Protein AF-A0A3A8IL33-F1 (afdb_monomer)

Mean predicted aligned error: 6.29 Å

Radius of gyration: 15.64 Å; Cα contacts (8 Å, |Δi|>4): 327; chains: 1; bounding box: 36×40×43 Å

Foldseek 3Di:
DCAAPQLQDFQAAKWAWPVDRQWIWGWGDPSFKIKTFIWGQDPVRDTDDGDPQTWMDIFTQDPNHTKDWIWHWDAEPVRHTAIDIWIKTFPHHDPFFTKMWTFPDFHAHPVSHGDPDDDDGDIDIITITGDHPPPPD

Secondary structure (DSSP, 8-state):
--PPTTTTS---EEEEETTEEEEEEEEEE-SSEEEEEEEEBPTTS-BPPP-TTS-EEEEEEETTEEEEEEEEEEE-TT--EEEEEEEEEEEEEETTEEEEEEES---B-TTSSBPSSSPPPPEEEEEEEES------

Sequence (137 aa):
MHVPPGCELNQSGDYFHAQNPAFRYLGQDDGGTLSLAVVRAWADGGVESPDAGSVGIVLHRTPDGFVGETRATGFTGSGTPCPVAFPTEAVACNDAGLTLRAASSTAIDEGCQPATSGPAPVRQEQVLLRGVPDSGV

Structure (mmCIF, N/CA/C/O backbone):
data_AF-A0A3A8IL33-F1
#
_entry.id   AF-A0A3A8IL33-F1
#
loop_
_atom_site.group_PDB
_atom_site.id
_atom_site.type_symbol
_atom_site.label_atom_id
_atom_site.label_alt_id
_atom_site.label_comp_id
_atom_site.label_asym_id
_atom_site.label_entity_id
_atom_site.label_seq_id
_atom_site.pdbx_PDB_ins_code
_atom_site.Cartn_x
_atom_site.Cartn_y
_atom_site.Cartn_z
_atom_site.occupancy
_atom_site.B_iso_or_equiv
_atom_site.auth_seq_id
_atom_site.auth_comp_id
_atom_site.auth_asym_id
_atom_site.auth_atom_id
_atom_site.pdbx_PDB_model_num
ATOM 1 N N . MET A 1 1 ? -5.768 -23.879 -2.815 1.00 52.44 1 MET A N 1
ATOM 2 C CA . MET A 1 1 ? -4.574 -23.019 -2.811 1.00 52.44 1 MET A CA 1
ATOM 3 C C . MET A 1 1 ? -4.481 -22.401 -4.188 1.00 52.44 1 MET A C 1
ATOM 5 O O . MET A 1 1 ? -4.324 -23.142 -5.155 1.00 52.44 1 MET A O 1
ATOM 9 N N . HIS A 1 2 ? -4.705 -21.098 -4.287 1.00 66.62 2 HIS A N 1
ATOM 10 C CA . HIS A 1 2 ? -4.677 -20.353 -5.544 1.00 66.62 2 HIS A CA 1
ATOM 11 C C . HIS A 1 2 ? -3.913 -19.046 -5.321 1.00 66.62 2 HIS A C 1
ATOM 13 O O . HIS A 1 2 ? -4.487 -17.965 -5.355 1.00 66.62 2 HIS A O 1
ATOM 19 N N . VAL A 1 3 ? -2.613 -19.157 -5.028 1.00 70.38 3 VAL A N 1
ATOM 20 C CA . VAL A 1 3 ? -1.714 -17.998 -5.061 1.00 70.38 3 VAL A CA 1
ATOM 21 C C . VAL A 1 3 ? -1.754 -17.444 -6.488 1.00 70.38 3 VAL A C 1
ATOM 23 O O . VAL A 1 3 ? -1.524 -18.224 -7.420 1.00 70.38 3 VAL A O 1
ATOM 26 N N . PRO A 1 4 ? -2.064 -16.150 -6.695 1.00 74.50 4 PRO A N 1
ATOM 27 C CA . PRO A 1 4 ? -2.013 -15.571 -8.028 1.00 74.50 4 PRO A CA 1
ATOM 28 C C . PRO A 1 4 ? -0.605 -15.758 -8.615 1.00 74.50 4 PRO A C 1
ATOM 30 O O . PRO A 1 4 ? 0.367 -15.524 -7.890 1.00 74.50 4 PRO A O 1
ATOM 33 N N . PRO A 1 5 ? -0.471 -16.170 -9.890 1.00 79.69 5 PRO A N 1
ATOM 34 C CA . PRO A 1 5 ? 0.835 -16.330 -10.524 1.00 79.69 5 PRO A CA 1
ATOM 35 C C . PRO A 1 5 ? 1.692 -15.077 -10.343 1.00 79.69 5 PRO A C 1
ATOM 37 O O . PRO A 1 5 ? 1.169 -13.973 -10.465 1.00 79.69 5 PRO A O 1
ATOM 40 N N . GLY A 1 6 ? 2.977 -15.246 -10.040 1.00 84.38 6 GLY A N 1
ATOM 41 C CA . GLY A 1 6 ? 3.920 -14.166 -9.760 1.00 84.38 6 GLY A CA 1
ATOM 42 C C . GLY A 1 6 ? 3.957 -13.732 -8.293 1.00 84.38 6 GLY A C 1
ATOM 43 O O . GLY A 1 6 ? 4.987 -13.223 -7.849 1.00 84.38 6 GLY A O 1
ATOM 44 N N . CYS A 1 7 ? 2.901 -13.962 -7.500 1.00 85.25 7 CYS A N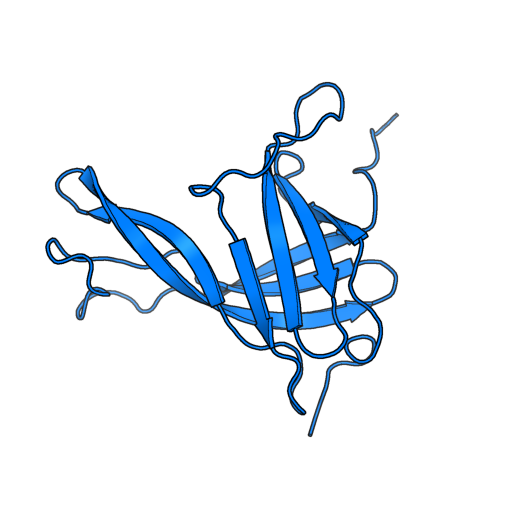 1
ATOM 45 C CA . CYS A 1 7 ? 2.895 -13.607 -6.075 1.00 85.25 7 CYS A CA 1
ATOM 46 C C . CYS A 1 7 ? 3.745 -14.560 -5.221 1.00 85.25 7 CYS A C 1
ATOM 48 O O . CYS A 1 7 ? 3.961 -14.289 -4.043 1.00 85.25 7 CYS A O 1
ATOM 50 N N . GLU A 1 8 ? 4.249 -15.660 -5.782 1.00 85.75 8 GLU A N 1
ATOM 51 C CA . GLU A 1 8 ? 5.278 -16.529 -5.201 1.00 85.75 8 GLU A CA 1
ATOM 52 C C . GLU A 1 8 ? 6.687 -15.913 -5.247 1.00 85.75 8 GLU A C 1
ATOM 54 O O . GLU A 1 8 ? 7.556 -16.305 -4.470 1.00 85.75 8 GLU A O 1
ATOM 59 N N . LEU A 1 9 ? 6.916 -14.904 -6.088 1.00 89.31 9 LEU A N 1
ATOM 60 C CA . LEU A 1 9 ? 8.217 -14.246 -6.217 1.00 89.31 9 LEU A CA 1
ATOM 61 C C . LEU A 1 9 ? 8.423 -13.168 -5.142 1.00 89.31 9 LEU A C 1
ATOM 63 O O . LEU A 1 9 ? 7.508 -12.835 -4.383 1.00 89.31 9 LEU A O 1
ATOM 67 N N . ASN A 1 10 ? 9.640 -12.626 -5.080 1.00 91.62 10 ASN A N 1
ATOM 68 C CA . ASN A 1 10 ? 9.983 -11.501 -4.215 1.00 91.62 10 ASN A CA 1
ATOM 69 C C . ASN A 1 10 ? 9.355 -10.201 -4.758 1.00 91.62 10 ASN A C 1
ATOM 71 O O . ASN A 1 10 ? 9.678 -9.751 -5.859 1.00 91.62 10 ASN A O 1
ATOM 75 N N . GLN A 1 11 ? 8.479 -9.588 -3.965 1.00 93.81 11 GLN A N 1
ATOM 76 C CA . GLN A 1 11 ? 7.765 -8.354 -4.298 1.00 93.81 11 GLN A CA 1
ATOM 77 C C . GLN A 1 11 ? 8.428 -7.084 -3.736 1.00 93.81 11 GLN A C 1
ATOM 79 O O . GLN A 1 11 ? 7.804 -6.025 -3.689 1.00 93.81 11 GLN A O 1
ATOM 84 N N . SER A 1 12 ? 9.695 -7.145 -3.329 1.00 94.50 12 SER A N 1
ATOM 85 C CA . SER A 1 12 ? 10.451 -5.955 -2.923 1.00 94.50 12 SER A CA 1
ATOM 86 C C . SER A 1 12 ? 10.670 -5.007 -4.103 1.00 94.50 12 SER A C 1
ATOM 88 O O . SER A 1 12 ? 10.783 -5.447 -5.253 1.00 94.50 12 SER A O 1
ATOM 90 N N . GLY A 1 13 ? 10.763 -3.711 -3.819 1.00 92.56 13 GLY A N 1
ATOM 91 C CA . GLY A 1 13 ? 11.051 -2.660 -4.794 1.00 92.56 13 GLY A CA 1
ATOM 92 C C . GLY A 1 13 ? 10.122 -1.458 -4.672 1.00 92.56 13 GLY A C 1
ATOM 93 O O . GLY A 1 13 ? 9.208 -1.438 -3.850 1.00 92.56 13 GLY A O 1
ATOM 94 N N . ASP A 1 14 ? 10.361 -0.468 -5.524 1.00 92.94 14 ASP A N 1
ATOM 95 C CA . ASP A 1 14 ? 9.601 0.777 -5.532 1.00 92.94 14 ASP A CA 1
ATOM 96 C C . ASP A 1 14 ? 8.482 0.725 -6.568 1.00 92.94 14 ASP A C 1
ATOM 98 O O . ASP A 1 14 ? 8.686 0.300 -7.713 1.00 92.94 14 ASP A O 1
ATOM 102 N N . TYR A 1 15 ? 7.308 1.206 -6.169 1.00 93.81 15 TYR A N 1
ATOM 103 C CA . TYR A 1 15 ? 6.139 1.299 -7.031 1.00 93.81 15 TYR A CA 1
ATOM 104 C C . TYR A 1 15 ? 5.549 2.707 -7.038 1.00 93.81 15 TYR A C 1
ATOM 106 O O . TYR A 1 15 ? 5.688 3.474 -6.081 1.00 93.81 15 TYR A O 1
ATOM 114 N N . PHE A 1 16 ? 4.819 3.034 -8.099 1.00 92.94 16 PHE A N 1
ATOM 115 C CA . PHE A 1 16 ? 3.969 4.220 -8.176 1.00 92.94 16 PHE A CA 1
ATOM 116 C C . PHE A 1 16 ? 2.516 3.829 -8.443 1.00 92.94 16 PHE A C 1
ATOM 118 O O . PHE A 1 16 ? 2.236 2.827 -9.104 1.00 92.94 16 PHE A O 1
ATOM 125 N N . HIS A 1 17 ? 1.574 4.623 -7.929 1.00 92.75 17 HIS A N 1
ATOM 126 C CA . HIS A 1 17 ? 0.157 4.383 -8.197 1.00 92.75 17 HIS A CA 1
ATOM 127 C C . HIS A 1 17 ? -0.175 4.754 -9.648 1.00 92.75 17 HIS A C 1
ATOM 129 O O . HIS A 1 17 ? -0.037 5.917 -10.037 1.00 92.75 17 HIS A O 1
ATOM 135 N N . ALA A 1 18 ? -0.689 3.805 -10.432 1.00 92.62 18 ALA A N 1
ATOM 136 C CA . ALA A 1 18 ? -0.961 4.000 -11.860 1.00 92.62 18 ALA A CA 1
ATOM 137 C C . ALA A 1 18 ? -1.932 5.159 -12.142 1.00 92.62 18 ALA A C 1
ATOM 139 O O . ALA A 1 18 ? -1.805 5.859 -13.140 1.00 92.62 18 ALA A O 1
ATOM 140 N N . GLN A 1 19 ? -2.902 5.377 -11.249 1.00 90.06 19 GLN A N 1
ATOM 141 C CA . GLN A 1 19 ? -3.918 6.428 -11.396 1.00 90.06 19 GLN A CA 1
ATOM 142 C C . GLN A 1 19 ? -3.593 7.704 -10.601 1.00 90.06 19 GLN A C 1
ATOM 144 O O . GLN A 1 19 ? -4.343 8.673 -10.675 1.00 90.06 19 GLN A O 1
ATOM 149 N N . ASN A 1 20 ? -2.527 7.708 -9.789 1.00 88.38 20 ASN A N 1
ATOM 150 C CA . ASN A 1 20 ? -2.184 8.861 -8.954 1.00 88.38 20 ASN A CA 1
ATOM 151 C C . ASN A 1 20 ? -0.666 8.952 -8.701 1.00 88.38 20 ASN A C 1
ATOM 153 O O . ASN A 1 20 ? -0.178 8.481 -7.672 1.00 88.38 20 ASN A O 1
ATOM 157 N N . PRO A 1 21 ? 0.093 9.598 -9.600 1.00 83.00 21 PRO A N 1
ATOM 158 C CA . PRO A 1 21 ? 1.553 9.617 -9.528 1.00 83.00 21 PRO A CA 1
ATOM 159 C C . PRO A 1 21 ? 2.110 10.367 -8.305 1.00 83.00 21 PRO A C 1
ATOM 161 O O . PRO A 1 21 ? 3.309 10.295 -8.045 1.00 83.00 21 PRO A O 1
ATOM 164 N N . ALA A 1 22 ? 1.261 11.053 -7.526 1.00 87.69 22 ALA A N 1
ATOM 165 C CA . ALA A 1 22 ? 1.653 11.703 -6.278 1.00 87.69 22 ALA A CA 1
ATOM 166 C C . ALA A 1 22 ? 1.990 10.714 -5.146 1.00 87.69 22 ALA A C 1
ATOM 168 O O . ALA A 1 22 ? 2.495 11.145 -4.110 1.00 87.69 22 ALA A O 1
ATOM 169 N N . PHE A 1 23 ? 1.710 9.416 -5.312 1.00 90.06 23 PHE A N 1
ATOM 170 C CA . PHE A 1 23 ? 1.975 8.389 -4.303 1.00 90.06 23 PHE A CA 1
ATOM 171 C C . PHE A 1 23 ? 2.977 7.345 -4.783 1.00 90.06 23 PHE A C 1
ATOM 173 O O . PHE A 1 23 ? 2.861 6.806 -5.890 1.00 90.06 23 PHE A O 1
ATOM 180 N N . ARG A 1 24 ? 3.922 7.019 -3.897 1.00 92.12 24 ARG A N 1
ATOM 181 C CA . ARG A 1 24 ? 4.885 5.925 -4.041 1.00 92.12 24 ARG A CA 1
ATOM 182 C C . ARG A 1 24 ? 4.712 4.898 -2.943 1.00 92.12 24 ARG A C 1
ATOM 184 O O . ARG A 1 24 ? 4.231 5.211 -1.857 1.00 92.12 24 ARG A O 1
ATOM 191 N N . TYR A 1 25 ? 5.135 3.682 -3.254 1.00 93.81 25 TYR A N 1
ATOM 192 C CA . TYR A 1 25 ? 5.062 2.534 -2.369 1.00 93.81 25 TYR A CA 1
ATOM 193 C C . TYR A 1 25 ? 6.447 1.916 -2.317 1.00 93.81 25 TYR A C 1
ATOM 195 O O . TYR A 1 25 ? 6.946 1.440 -3.336 1.00 93.81 25 TYR A O 1
ATOM 203 N N . LEU A 1 26 ? 7.065 1.953 -1.145 1.00 93.75 26 LEU A N 1
ATOM 204 C CA . LEU A 1 26 ? 8.377 1.363 -0.909 1.00 93.75 26 LEU A CA 1
ATOM 205 C C . LEU A 1 26 ? 8.150 -0.038 -0.350 1.00 93.75 26 LEU A C 1
ATOM 207 O O . LEU A 1 26 ? 7.671 -0.184 0.778 1.00 93.75 26 LEU A O 1
ATOM 211 N N . GLY A 1 27 ? 8.397 -1.051 -1.175 1.00 94.25 27 GLY A N 1
ATOM 212 C CA . GLY A 1 27 ? 8.081 -2.438 -0.869 1.00 94.25 27 GLY A CA 1
ATOM 213 C C . GLY A 1 27 ? 9.265 -3.239 -0.354 1.00 94.25 27 GLY A C 1
ATOM 214 O O . GLY A 1 27 ? 10.331 -3.264 -0.970 1.00 94.25 27 GLY A O 1
ATOM 215 N N . GLN A 1 28 ? 9.035 -3.968 0.733 1.00 95.88 28 GLN A N 1
ATOM 216 C CA . GLN A 1 28 ? 9.960 -4.940 1.298 1.00 95.88 28 GLN A CA 1
ATOM 217 C C . GLN A 1 28 ? 9.234 -6.269 1.512 1.00 95.88 28 GLN A C 1
ATOM 219 O O . GLN A 1 28 ? 8.242 -6.336 2.235 1.00 95.88 28 GLN A O 1
ATOM 224 N N . ASP A 1 29 ? 9.748 -7.325 0.894 1.00 95.06 29 ASP A N 1
ATOM 225 C CA . ASP A 1 29 ? 9.246 -8.693 1.000 1.00 95.06 29 ASP A CA 1
ATOM 226 C C . ASP A 1 29 ? 10.323 -9.575 1.637 1.00 95.06 29 ASP A C 1
ATOM 228 O O . ASP A 1 29 ? 11.419 -9.728 1.091 1.00 95.06 29 ASP A O 1
ATOM 232 N N . ASP A 1 30 ? 10.017 -10.140 2.802 1.00 95.00 30 ASP A N 1
ATOM 233 C CA . ASP A 1 30 ? 10.922 -11.030 3.542 1.00 95.00 30 ASP A CA 1
ATOM 234 C C . ASP A 1 30 ? 10.715 -12.523 3.212 1.00 95.00 30 ASP A C 1
ATOM 236 O O . ASP A 1 30 ? 11.318 -13.399 3.834 1.00 95.00 30 ASP A O 1
ATOM 240 N N . GLY A 1 31 ? 9.871 -12.821 2.219 1.00 91.19 31 GLY A N 1
ATOM 241 C CA . GLY A 1 31 ? 9.479 -14.167 1.811 1.00 91.19 31 GLY A CA 1
ATOM 242 C C . GLY A 1 31 ? 8.207 -14.670 2.497 1.00 91.19 31 GLY A C 1
ATOM 243 O O . GLY A 1 31 ? 7.538 -15.547 1.952 1.00 91.19 31 GLY A O 1
ATOM 244 N N . GLY A 1 32 ? 7.817 -14.098 3.639 1.00 92.50 32 GLY A N 1
ATOM 245 C CA . GLY A 1 32 ? 6.568 -14.411 4.341 1.00 92.50 32 GLY A CA 1
ATOM 246 C C . GLY A 1 32 ? 5.600 -13.231 4.430 1.00 92.50 32 GLY A C 1
ATOM 247 O O . GLY A 1 32 ? 4.389 -13.435 4.484 1.00 92.50 32 GLY A O 1
ATOM 248 N N . THR A 1 33 ? 6.111 -12.005 4.414 1.00 95.94 33 THR A N 1
ATOM 249 C CA . THR A 1 33 ? 5.351 -10.767 4.567 1.00 95.94 33 THR A CA 1
ATOM 250 C C . THR A 1 33 ? 5.848 -9.728 3.571 1.00 95.94 33 THR A C 1
ATOM 252 O O . THR A 1 33 ? 7.042 -9.451 3.486 1.00 95.94 33 THR A O 1
ATOM 255 N N . LEU A 1 34 ? 4.909 -9.117 2.853 1.00 96.19 34 LEU A N 1
ATOM 256 C CA . LEU A 1 34 ? 5.127 -7.921 2.054 1.00 96.19 34 LEU A CA 1
ATOM 257 C C . LEU A 1 34 ? 4.677 -6.702 2.862 1.00 96.19 34 LEU A C 1
ATOM 259 O O . LEU A 1 34 ? 3.500 -6.569 3.201 1.00 96.19 34 LEU A O 1
ATOM 263 N N . SER A 1 35 ? 5.616 -5.807 3.146 1.00 96.25 35 SER A N 1
ATOM 264 C CA . SER A 1 35 ? 5.356 -4.495 3.738 1.00 96.25 35 SER A CA 1
ATOM 265 C C . SER A 1 35 ? 5.518 -3.413 2.674 1.00 96.25 35 SER A C 1
ATOM 267 O O . SER A 1 35 ? 6.527 -3.394 1.975 1.00 96.25 35 SER A O 1
ATOM 269 N N . LEU A 1 36 ? 4.546 -2.510 2.554 1.00 95.69 36 LEU A N 1
ATOM 270 C CA . LEU A 1 36 ? 4.602 -1.344 1.670 1.00 95.69 36 LEU A CA 1
ATOM 271 C C . LEU A 1 36 ? 4.460 -0.075 2.514 1.00 95.69 36 LEU A C 1
ATOM 273 O O . LEU A 1 36 ? 3.424 0.123 3.152 1.00 95.69 36 LEU A O 1
ATOM 277 N N . ALA A 1 37 ? 5.462 0.799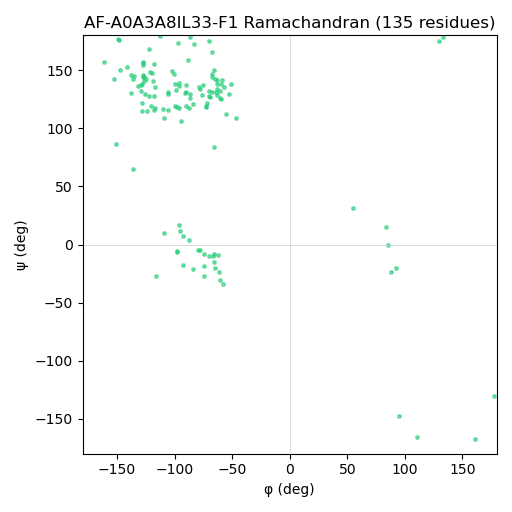 2.497 1.00 94.31 37 ALA A N 1
ATOM 278 C CA . ALA A 1 37 ? 5.320 2.152 3.033 1.00 94.31 37 ALA A CA 1
ATOM 279 C C . ALA A 1 37 ? 4.761 3.072 1.942 1.00 94.31 37 ALA A C 1
ATOM 281 O O . ALA A 1 37 ? 5.329 3.137 0.852 1.00 94.31 37 ALA A O 1
ATOM 282 N N . VAL A 1 38 ? 3.661 3.772 2.220 1.00 92.50 38 VAL A N 1
ATOM 283 C CA . VAL A 1 38 ? 3.034 4.707 1.279 1.00 92.50 38 VAL A CA 1
ATOM 284 C C . VAL A 1 38 ? 3.527 6.115 1.579 1.00 92.50 38 VAL A C 1
ATOM 286 O O . VAL A 1 38 ? 3.275 6.654 2.656 1.00 92.50 38 VAL A O 1
ATOM 289 N N . VAL A 1 39 ? 4.210 6.719 0.613 1.00 91.00 39 VAL A N 1
ATOM 290 C CA . VAL A 1 39 ? 4.841 8.037 0.752 1.00 91.00 39 VAL A CA 1
ATOM 291 C C . VAL A 1 39 ? 4.412 8.967 -0.373 1.00 91.00 39 VAL A C 1
ATOM 293 O O . VAL A 1 39 ? 4.016 8.523 -1.458 1.00 91.00 39 VAL A O 1
ATOM 296 N N . ARG A 1 40 ? 4.481 10.279 -0.133 1.00 88.06 40 ARG A N 1
ATOM 297 C CA . ARG A 1 40 ? 4.249 11.265 -1.191 1.00 88.06 40 ARG A CA 1
ATOM 298 C C . ARG A 1 40 ? 5.477 11.379 -2.087 1.00 88.06 40 ARG A C 1
ATOM 300 O O . ARG A 1 40 ? 6.601 11.505 -1.606 1.00 88.06 40 ARG A O 1
ATOM 307 N N . ALA A 1 41 ? 5.235 11.373 -3.393 1.00 85.12 41 ALA A N 1
ATOM 308 C CA . ALA A 1 41 ? 6.209 11.815 -4.377 1.00 85.12 41 ALA A CA 1
ATOM 309 C C . ALA A 1 41 ? 6.278 13.344 -4.372 1.00 85.12 41 ALA A C 1
ATOM 311 O O . ALA A 1 41 ? 5.249 14.027 -4.341 1.00 85.12 41 ALA A O 1
ATOM 312 N N . TRP A 1 42 ? 7.487 13.877 -4.444 1.00 80.88 42 TRP A N 1
ATOM 313 C CA . TRP A 1 42 ? 7.737 15.287 -4.698 1.00 80.88 42 TRP A CA 1
ATOM 314 C C . TRP A 1 42 ? 7.818 15.547 -6.205 1.00 80.88 42 TRP A C 1
ATOM 316 O O . TRP A 1 42 ? 8.049 14.640 -7.007 1.00 80.88 42 TRP A O 1
ATOM 326 N N . ALA A 1 43 ? 7.606 16.803 -6.603 1.00 71.00 43 ALA A N 1
ATOM 327 C CA . ALA A 1 43 ? 7.580 17.195 -8.014 1.00 71.00 43 ALA A CA 1
ATOM 328 C C . ALA A 1 43 ? 8.934 17.012 -8.730 1.00 71.00 43 ALA A C 1
ATOM 330 O O . ALA A 1 43 ? 8.970 16.927 -9.953 1.00 71.00 43 ALA A O 1
ATOM 331 N N . ASP A 1 44 ? 10.035 16.936 -7.981 1.00 71.44 44 ASP A N 1
ATOM 332 C CA . ASP A 1 44 ? 11.398 16.701 -8.469 1.00 71.44 44 ASP A CA 1
ATOM 333 C C . ASP A 1 44 ? 11.756 15.207 -8.593 1.00 71.44 44 ASP A C 1
ATOM 335 O O . ASP A 1 44 ? 12.888 14.864 -8.931 1.00 71.44 44 ASP A O 1
ATOM 339 N N . GLY A 1 45 ? 10.801 14.309 -8.331 1.00 66.38 45 GLY A N 1
ATOM 340 C CA . GLY A 1 45 ? 11.016 12.863 -8.349 1.00 66.38 45 GLY A CA 1
ATOM 341 C C . GLY A 1 45 ? 11.551 12.295 -7.033 1.00 66.38 45 GLY A C 1
ATOM 342 O O . GLY A 1 45 ? 11.709 11.077 -6.937 1.00 66.38 45 GLY A O 1
ATOM 343 N N . GLY A 1 46 ? 11.778 13.139 -6.020 1.00 74.38 46 GLY A N 1
ATOM 344 C CA . GLY A 1 46 ? 12.053 12.703 -4.656 1.00 74.38 46 GLY A CA 1
ATOM 345 C C . GLY A 1 46 ? 10.842 12.039 -3.995 1.00 74.38 46 GLY A C 1
ATOM 346 O O . GLY A 1 46 ? 9.707 12.135 -4.470 1.00 74.38 46 GLY A O 1
ATOM 347 N N . VAL A 1 47 ? 11.084 11.362 -2.875 1.00 77.94 47 VAL A N 1
ATOM 348 C CA . VAL A 1 47 ? 10.036 10.801 -2.015 1.00 77.94 47 VAL A CA 1
ATOM 349 C C . VAL A 1 47 ? 10.224 11.280 -0.587 1.00 77.94 47 VAL A C 1
ATOM 351 O O . VAL A 1 47 ? 11.350 11.424 -0.112 1.00 77.94 47 VAL A O 1
ATOM 354 N N . GLU A 1 48 ? 9.112 11.519 0.096 1.00 80.00 48 GLU A N 1
ATOM 355 C CA . GLU A 1 48 ? 9.120 11.759 1.534 1.00 80.00 48 GLU A CA 1
ATOM 356 C C . GLU A 1 48 ? 9.635 10.519 2.285 1.00 80.00 48 GLU A C 1
ATOM 358 O O . GLU A 1 48 ? 9.332 9.383 1.914 1.00 80.00 48 GLU A O 1
ATOM 363 N N . SER A 1 49 ? 10.412 10.733 3.350 1.00 78.19 49 SER A N 1
ATOM 364 C CA . SER A 1 49 ? 10.802 9.644 4.245 1.00 78.19 49 SER A CA 1
ATOM 365 C C . SER A 1 49 ? 9.584 9.178 5.043 1.00 78.19 49 SER A C 1
ATOM 367 O O . SER A 1 49 ? 8.953 10.015 5.689 1.00 78.19 49 SER A O 1
ATOM 369 N N . PRO A 1 50 ? 9.266 7.874 5.059 1.00 78.06 50 PRO A N 1
ATOM 370 C CA . PRO A 1 50 ? 8.162 7.378 5.863 1.00 78.06 50 PRO A CA 1
ATOM 371 C C . PRO A 1 50 ? 8.437 7.620 7.352 1.00 78.06 50 PRO A C 1
ATOM 373 O O . PRO A 1 50 ? 9.527 7.334 7.856 1.00 78.06 50 PRO A O 1
ATOM 376 N N . ASP A 1 51 ? 7.434 8.132 8.055 1.00 76.94 51 ASP A N 1
ATOM 377 C CA . ASP A 1 51 ? 7.426 8.325 9.503 1.00 76.94 51 ASP A CA 1
ATOM 378 C C . ASP A 1 51 ? 6.408 7.396 10.191 1.00 76.94 51 ASP A C 1
ATOM 380 O O . ASP A 1 51 ? 5.711 6.606 9.552 1.00 76.94 51 ASP A O 1
ATOM 384 N N . ALA A 1 52 ? 6.310 7.477 11.520 1.00 64.44 52 ALA A N 1
ATOM 385 C CA . ALA A 1 52 ? 5.398 6.636 12.298 1.00 64.44 52 ALA A CA 1
ATOM 386 C C . ALA A 1 52 ? 3.900 6.899 12.021 1.00 64.44 52 ALA A C 1
ATOM 388 O O . ALA A 1 52 ? 3.068 6.086 12.423 1.00 64.44 52 ALA A O 1
ATOM 389 N N . GLY A 1 53 ? 3.548 8.018 11.377 1.00 68.06 53 GLY A N 1
ATOM 390 C CA . GLY A 1 53 ? 2.174 8.367 10.999 1.00 68.06 53 GLY A CA 1
ATOM 391 C C . GLY A 1 53 ? 1.832 8.035 9.544 1.00 68.06 53 GLY A C 1
ATOM 392 O O . GLY A 1 53 ? 0.673 8.171 9.141 1.00 68.06 53 GLY A O 1
ATOM 393 N N . SER A 1 54 ? 2.821 7.601 8.763 1.00 80.94 54 SER A N 1
ATOM 394 C CA . SER A 1 54 ? 2.675 7.290 7.347 1.00 80.94 54 SER A CA 1
ATOM 395 C C . SER A 1 54 ? 1.789 6.064 7.128 1.00 80.94 54 SER A C 1
ATOM 397 O O . SER A 1 54 ? 1.768 5.122 7.922 1.00 80.94 54 SER A O 1
ATOM 399 N N . VAL A 1 55 ? 1.039 6.071 6.025 1.00 90.31 55 VAL A N 1
ATOM 400 C CA . VAL A 1 55 ? 0.178 4.941 5.663 1.00 90.31 55 VAL A CA 1
ATOM 401 C C . VAL A 1 55 ? 1.061 3.742 5.316 1.00 90.31 55 VAL A C 1
ATOM 403 O O . VAL A 1 55 ? 2.002 3.857 4.532 1.00 90.31 55 VAL A O 1
ATOM 406 N N . GLY A 1 56 ? 0.755 2.583 5.891 1.00 93.94 56 GLY A N 1
ATOM 407 C CA . GLY A 1 56 ? 1.494 1.344 5.665 1.00 93.94 56 GLY A CA 1
ATOM 408 C C . GLY A 1 56 ? 0.564 0.216 5.252 1.00 93.94 56 GLY A C 1
ATOM 409 O O . GLY A 1 56 ? -0.566 0.142 5.717 1.00 93.94 56 GLY A O 1
ATOM 410 N N . ILE A 1 57 ? 1.025 -0.686 4.396 1.00 95.69 57 ILE A N 1
ATOM 411 C CA . ILE A 1 57 ? 0.293 -1.898 4.016 1.00 95.69 57 ILE A CA 1
ATOM 412 C C . ILE A 1 57 ? 1.127 -3.094 4.450 1.00 95.69 57 ILE A C 1
ATOM 414 O O . ILE A 1 57 ? 2.310 -3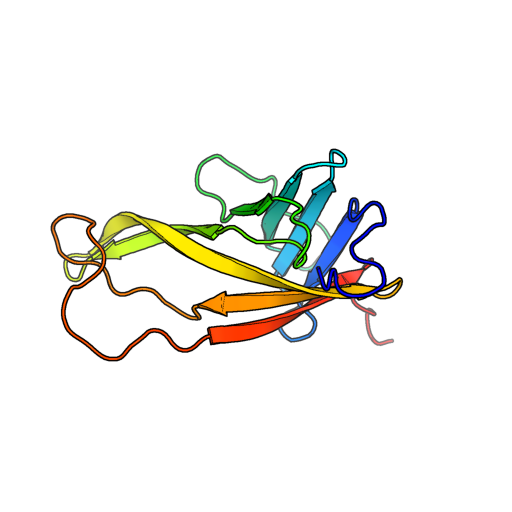.163 4.128 1.00 95.69 57 ILE A O 1
ATOM 418 N N . VAL A 1 58 ? 0.524 -4.026 5.183 1.00 96.69 58 VAL A N 1
ATOM 419 C CA . VAL A 1 58 ? 1.183 -5.248 5.654 1.00 96.69 58 VAL A CA 1
ATOM 420 C C . VAL A 1 58 ? 0.366 -6.432 5.176 1.00 96.69 58 VAL A C 1
ATOM 422 O O . VAL A 1 58 ? -0.780 -6.602 5.590 1.00 96.69 58 VAL A O 1
ATOM 425 N N . LEU A 1 59 ? 0.948 -7.241 4.294 1.00 96.31 59 LEU A N 1
ATOM 426 C CA . LEU A 1 59 ? 0.297 -8.404 3.706 1.00 96.31 59 LEU A CA 1
ATOM 427 C C . LEU A 1 59 ? 1.107 -9.661 3.998 1.00 96.31 59 LEU A C 1
ATOM 429 O O . LEU A 1 59 ? 2.290 -9.739 3.677 1.00 96.31 59 LEU A O 1
ATOM 433 N N . HIS A 1 60 ? 0.456 -10.675 4.547 1.00 95.25 60 HIS A N 1
ATOM 434 C CA . HIS A 1 60 ? 1.065 -11.975 4.775 1.00 95.25 60 HIS A CA 1
ATOM 435 C C . HIS A 1 60 ? 0.863 -12.869 3.564 1.00 95.25 60 HIS A C 1
ATOM 437 O O . HIS A 1 60 ? -0.225 -12.934 2.990 1.00 95.25 60 HIS A O 1
ATOM 443 N N . ARG A 1 61 ? 1.917 -13.583 3.185 1.00 91.81 61 ARG A N 1
ATOM 444 C CA . ARG A 1 61 ? 1.877 -14.578 2.125 1.00 91.81 61 ARG A CA 1
ATOM 445 C C . ARG A 1 61 ? 1.125 -15.805 2.623 1.00 91.81 61 ARG A C 1
ATOM 447 O O . ARG A 1 61 ? 1.531 -16.463 3.578 1.00 91.81 61 ARG A O 1
ATOM 454 N N . THR A 1 62 ? 0.027 -16.120 1.958 1.00 88.38 62 THR A N 1
ATOM 455 C CA . THR A 1 62 ? -0.817 -17.282 2.240 1.00 88.38 62 THR A CA 1
ATOM 456 C C . THR A 1 62 ? -0.931 -18.159 0.991 1.00 88.38 62 THR A C 1
ATOM 458 O O . THR A 1 62 ? -0.594 -17.711 -0.109 1.00 88.38 62 THR A O 1
ATOM 461 N N . PRO A 1 63 ? -1.454 -19.391 1.107 1.00 81.56 63 PRO A N 1
ATOM 462 C CA . PRO A 1 63 ? -1.753 -20.226 -0.055 1.00 81.56 63 PRO A CA 1
ATOM 463 C C . PRO A 1 63 ? -2.809 -19.664 -1.020 1.00 81.56 63 PRO A C 1
ATOM 465 O O . PRO A 1 63 ? -3.005 -20.245 -2.089 1.00 81.56 63 PRO A O 1
ATOM 468 N N . ASP A 1 64 ? -3.491 -18.580 -0.650 1.00 76.00 64 ASP A N 1
ATOM 469 C CA . ASP A 1 64 ? -4.486 -17.882 -1.471 1.00 76.00 64 ASP A CA 1
ATOM 470 C C . ASP A 1 64 ? -3.976 -16.506 -1.950 1.00 76.00 64 ASP A C 1
ATOM 472 O O . ASP A 1 64 ? -4.731 -15.720 -2.514 1.00 76.00 64 ASP A O 1
ATOM 476 N N . GLY A 1 65 ? -2.682 -16.218 -1.753 1.00 82.31 65 GLY A N 1
ATOM 477 C CA . GLY A 1 65 ? -2.041 -14.952 -2.114 1.00 82.31 65 GLY A CA 1
ATOM 478 C C . GLY A 1 65 ? -1.644 -14.113 -0.900 1.00 82.31 65 GLY A C 1
ATOM 479 O O . GLY A 1 65 ? -1.583 -14.603 0.229 1.00 82.31 65 GLY A O 1
ATOM 480 N N . PHE A 1 66 ? -1.339 -12.838 -1.131 1.00 92.75 66 PHE A N 1
ATOM 481 C CA . PHE A 1 66 ? -1.009 -11.897 -0.063 1.00 92.75 66 PHE A CA 1
ATOM 482 C C . PHE A 1 66 ? -2.281 -11.312 0.547 1.00 92.75 66 PHE A C 1
ATOM 484 O O . PHE A 1 66 ? -3.040 -10.654 -0.159 1.00 92.75 66 PHE A O 1
ATOM 491 N N . VAL A 1 67 ? -2.489 -11.502 1.849 1.00 93.50 67 VAL A N 1
ATOM 492 C CA . VAL A 1 67 ? -3.673 -11.021 2.578 1.00 93.50 67 VAL A CA 1
ATOM 493 C C . VAL A 1 67 ? -3.236 -10.322 3.858 1.00 93.50 67 VAL A C 1
ATOM 495 O O . VAL A 1 67 ? -2.364 -10.808 4.577 1.00 93.50 67 VAL A O 1
ATOM 498 N N . GLY A 1 68 ? -3.844 -9.184 4.162 1.00 94.62 68 GLY A N 1
ATOM 499 C CA . GLY A 1 68 ? -3.583 -8.447 5.387 1.00 94.62 68 GLY A CA 1
ATOM 500 C C . GLY A 1 68 ? -4.375 -7.152 5.432 1.00 94.62 68 GLY A C 1
ATOM 501 O O . GLY A 1 68 ? -5.588 -7.147 5.211 1.00 94.62 68 GLY A O 1
ATOM 502 N N . GLU A 1 69 ? -3.698 -6.052 5.734 1.00 94.38 69 GLU A N 1
ATOM 503 C CA . GLU A 1 69 ? -4.359 -4.784 6.013 1.00 94.38 69 GLU A CA 1
ATOM 504 C C . GLU A 1 69 ? -3.536 -3.575 5.577 1.00 94.38 69 GLU A C 1
ATOM 506 O O . GLU A 1 69 ? -2.304 -3.574 5.603 1.00 94.38 69 GLU A O 1
ATOM 511 N N . THR A 1 70 ? -4.246 -2.514 5.219 1.00 93.00 70 THR A N 1
ATOM 512 C CA . THR A 1 70 ? -3.693 -1.163 5.193 1.00 93.00 70 THR A CA 1
ATOM 513 C C . THR A 1 70 ? -3.933 -0.518 6.549 1.00 93.00 70 THR A C 1
ATOM 515 O O . THR A 1 70 ? -5.058 -0.519 7.042 1.00 93.00 70 THR A O 1
ATOM 518 N N . ARG A 1 71 ? -2.884 0.057 7.129 1.00 93.00 71 ARG A N 1
ATOM 519 C CA . ARG A 1 71 ? -2.869 0.831 8.370 1.00 93.00 71 ARG A CA 1
ATOM 520 C C . ARG A 1 71 ? -2.711 2.307 8.037 1.00 93.00 71 ARG A C 1
ATOM 522 O O . ARG A 1 71 ? -1.812 2.685 7.287 1.00 93.00 71 ARG A O 1
ATOM 529 N N . ALA A 1 72 ? -3.580 3.136 8.590 1.00 90.06 72 ALA A N 1
ATOM 530 C CA . ALA A 1 72 ? -3.596 4.572 8.353 1.00 90.06 72 ALA A CA 1
ATOM 531 C C . ALA A 1 72 ? -4.087 5.327 9.595 1.00 90.06 72 ALA A C 1
ATOM 533 O O . ALA A 1 72 ? -4.523 4.725 10.577 1.00 90.06 72 ALA A O 1
ATOM 534 N N . THR A 1 73 ? -4.062 6.656 9.521 1.00 88.94 73 THR A N 1
ATOM 535 C CA . THR A 1 73 ? -4.764 7.526 10.469 1.00 88.94 73 THR A CA 1
ATOM 536 C C . THR A 1 73 ? -6.070 7.997 9.834 1.00 88.94 73 THR A C 1
ATOM 538 O O . THR A 1 73 ? -6.059 8.638 8.783 1.00 88.94 73 THR A O 1
ATOM 541 N N . GLY A 1 74 ? -7.196 7.656 10.456 1.00 86.19 74 GLY A N 1
ATOM 542 C CA . GLY A 1 74 ? -8.513 8.212 10.158 1.00 86.19 74 GLY A CA 1
ATOM 543 C C . GLY A 1 74 ? -8.862 9.338 11.130 1.00 86.19 74 GLY A C 1
ATOM 544 O O . GLY A 1 74 ? -8.151 9.565 12.105 1.00 86.19 74 GLY A O 1
ATOM 545 N N . PHE A 1 75 ? -9.977 10.022 10.885 1.00 87.38 75 PHE A N 1
ATOM 546 C CA . PHE A 1 75 ? -10.504 11.044 11.788 1.00 87.38 75 PHE A CA 1
ATOM 547 C C . PHE A 1 75 ? -11.974 10.766 12.103 1.00 87.38 75 PHE A C 1
ATOM 549 O O . PHE A 1 75 ? -12.735 10.396 11.206 1.00 87.38 75 PHE A O 1
ATOM 556 N N . THR A 1 76 ? -12.367 10.933 13.366 1.00 88.00 76 THR A N 1
ATOM 557 C CA . THR A 1 76 ? -13.772 10.837 13.794 1.00 88.00 76 THR A CA 1
ATOM 558 C C . THR A 1 76 ? -14.596 12.016 13.269 1.00 88.00 76 THR A C 1
ATOM 560 O O . THR A 1 76 ? -14.054 12.966 12.697 1.00 88.00 76 THR A O 1
ATOM 563 N N . GLY A 1 77 ? -15.914 12.002 13.498 1.00 84.94 77 GLY A N 1
ATOM 564 C CA . GLY A 1 77 ? -16.786 13.126 13.144 1.00 84.94 77 GLY A CA 1
ATOM 565 C C . GLY A 1 77 ? -16.408 14.425 13.865 1.00 84.94 77 GLY A C 1
ATOM 566 O O . GLY A 1 77 ? -16.549 15.506 13.296 1.00 84.94 77 GLY A O 1
ATOM 567 N N . SER A 1 78 ? -15.865 14.322 15.082 1.00 88.81 78 SER A N 1
ATOM 568 C CA . SER A 1 78 ? -15.297 15.450 15.834 1.00 88.81 78 SER A CA 1
ATOM 569 C C . SER A 1 78 ? -13.897 15.892 15.376 1.00 88.81 78 SER A C 1
ATOM 571 O O . SER A 1 78 ? -13.388 16.898 15.872 1.00 88.81 78 SER A O 1
ATOM 573 N N . GLY A 1 79 ? -13.273 15.184 14.427 1.00 88.50 79 GLY A N 1
ATOM 574 C CA . GLY A 1 79 ? -11.921 15.471 13.937 1.00 88.50 79 GLY A CA 1
ATOM 575 C C . GLY A 1 79 ? -10.798 14.875 14.791 1.00 88.50 79 GLY A C 1
ATOM 576 O O . GLY A 1 79 ? -9.643 15.270 14.639 1.00 88.50 79 GLY A O 1
ATOM 577 N N . THR A 1 80 ? -11.104 13.930 15.683 1.00 90.19 80 THR A N 1
ATOM 578 C CA . THR A 1 80 ? -10.092 13.261 16.513 1.00 90.19 80 THR A CA 1
ATOM 579 C C . THR A 1 80 ? -9.326 12.229 15.675 1.00 90.19 80 THR A C 1
ATOM 581 O O . THR A 1 80 ? -9.973 11.408 15.024 1.00 90.19 80 THR A O 1
ATOM 584 N N . PRO A 1 81 ? -7.977 12.234 15.659 1.00 89.81 81 PRO A N 1
ATOM 585 C CA . PRO A 1 81 ? -7.204 11.240 14.922 1.00 89.81 81 PRO A CA 1
ATOM 586 C C . PRO A 1 81 ? -7.313 9.860 15.581 1.00 89.81 81 PRO A C 1
ATOM 588 O O . PRO A 1 81 ? -7.090 9.716 16.783 1.00 89.81 81 PRO A O 1
ATOM 591 N N . CYS A 1 82 ? -7.594 8.840 14.776 1.00 89.75 82 CYS A N 1
ATOM 592 C CA . CYS A 1 82 ? -7.704 7.450 15.201 1.00 89.75 82 CYS A CA 1
ATOM 593 C C . CYS A 1 82 ? -6.838 6.547 14.315 1.00 89.75 82 CYS A C 1
ATOM 595 O O . CYS A 1 82 ? -6.885 6.682 13.088 1.00 89.75 82 CYS A O 1
ATOM 597 N N . PRO A 1 83 ? -6.101 5.578 14.885 1.00 89.31 83 PRO A N 1
ATOM 598 C CA . PRO A 1 83 ? -5.510 4.518 14.083 1.00 89.31 83 PRO A CA 1
ATOM 599 C C . PRO A 1 83 ? -6.632 3.695 13.445 1.00 89.31 83 PRO A C 1
ATOM 601 O O . PRO A 1 83 ? -7.575 3.281 14.119 1.00 89.31 83 PRO A O 1
ATOM 604 N N . VAL A 1 84 ? -6.531 3.453 12.143 1.00 88.62 84 VAL A N 1
ATOM 605 C CA . VAL A 1 84 ? -7.473 2.615 11.401 1.00 88.62 84 VAL A CA 1
ATOM 606 C C . VAL A 1 84 ? -6.727 1.545 10.626 1.00 88.62 84 VAL A C 1
ATOM 608 O O . VAL A 1 84 ? -5.643 1.781 10.093 1.00 88.62 84 VAL A O 1
ATOM 611 N N . ALA A 1 85 ? -7.342 0.372 10.545 1.00 89.31 85 ALA A N 1
ATOM 612 C CA . ALA A 1 85 ? -6.897 -0.714 9.695 1.00 89.31 85 ALA A CA 1
ATOM 613 C C . ALA A 1 85 ? -8.060 -1.166 8.814 1.00 89.31 85 ALA A C 1
ATOM 615 O O . ALA A 1 85 ? -9.209 -1.211 9.266 1.00 89.31 85 ALA A O 1
ATOM 616 N N . PHE A 1 86 ? -7.782 -1.480 7.554 1.00 87.06 86 PHE A N 1
ATOM 617 C CA . PHE A 1 86 ? -8.787 -2.034 6.656 1.00 87.06 86 PHE A CA 1
ATOM 618 C C . PHE A 1 86 ? -8.229 -3.169 5.798 1.00 87.06 86 PHE A C 1
ATOM 620 O O . PHE A 1 86 ? -7.056 -3.118 5.422 1.00 87.06 86 PHE A O 1
ATOM 627 N N . PRO A 1 87 ? -9.053 -4.188 5.474 1.00 90.81 87 PRO A N 1
ATOM 628 C CA . PRO A 1 87 ? -8.591 -5.362 4.746 1.00 90.81 87 PRO A CA 1
ATOM 629 C C . PRO A 1 87 ? -8.036 -5.020 3.365 1.00 90.81 87 PRO A C 1
ATOM 631 O O . PRO A 1 87 ? -8.699 -4.353 2.557 1.00 90.81 87 PRO A O 1
ATOM 634 N N . THR A 1 88 ? -6.860 -5.570 3.085 1.00 93.06 88 THR A N 1
ATOM 635 C CA . THR A 1 88 ? -6.149 -5.422 1.817 1.00 93.06 88 THR A CA 1
ATOM 636 C C . THR A 1 88 ? -5.593 -6.772 1.390 1.00 93.06 88 THR A C 1
ATOM 638 O O . THR A 1 88 ? -5.150 -7.570 2.212 1.00 93.06 88 THR A O 1
ATOM 641 N N . GLU A 1 89 ? -5.618 -7.049 0.094 1.00 93.69 89 GLU A N 1
ATOM 642 C CA . GLU A 1 89 ? -4.996 -8.245 -0.476 1.00 93.69 89 GLU A CA 1
ATOM 643 C C . GLU A 1 89 ? -4.345 -7.914 -1.818 1.00 93.69 89 GLU A C 1
ATOM 645 O O . GLU A 1 89 ? -4.792 -6.992 -2.504 1.00 93.69 89 GLU A O 1
ATOM 650 N N . ALA A 1 90 ? -3.313 -8.658 -2.210 1.00 92.69 90 ALA A N 1
ATOM 651 C CA . ALA A 1 90 ? -2.809 -8.603 -3.578 1.00 92.69 90 ALA A CA 1
ATOM 652 C C . ALA A 1 90 ? -3.598 -9.601 -4.430 1.00 92.69 90 ALA A C 1
ATOM 654 O O . ALA A 1 90 ? -3.560 -10.805 -4.180 1.00 92.69 90 ALA A O 1
ATOM 655 N N . VAL A 1 91 ? -4.312 -9.096 -5.433 1.00 90.56 91 VAL A N 1
ATOM 656 C CA . VAL A 1 91 ? -5.111 -9.920 -6.357 1.00 90.56 91 VAL A CA 1
ATOM 657 C C . VAL A 1 91 ? -4.330 -10.313 -7.611 1.00 90.56 91 VAL A C 1
ATOM 659 O O . VAL A 1 91 ? -4.701 -11.268 -8.287 1.00 90.56 91 VAL A O 1
ATOM 662 N N . ALA A 1 92 ? -3.230 -9.614 -7.905 1.00 90.81 92 ALA A N 1
ATOM 663 C CA . ALA A 1 92 ? -2.285 -9.979 -8.954 1.00 90.81 92 ALA A CA 1
ATOM 664 C C . ALA A 1 92 ? -0.880 -9.457 -8.624 1.00 90.81 92 ALA A C 1
ATOM 666 O O . ALA A 1 92 ? -0.737 -8.330 -8.143 1.00 90.81 92 ALA A O 1
ATOM 667 N N . CYS A 1 93 ? 0.145 -10.247 -8.941 1.00 90.44 93 CYS A N 1
ATOM 668 C CA . CYS A 1 93 ? 1.543 -9.828 -8.919 1.00 90.44 93 CYS A CA 1
ATOM 669 C C . CYS A 1 93 ? 2.174 -10.210 -10.257 1.00 90.44 93 CYS A C 1
ATOM 671 O O . CYS A 1 93 ? 1.993 -11.325 -10.728 1.00 90.44 93 CYS A O 1
ATOM 673 N N . ASN A 1 94 ? 2.896 -9.304 -10.897 1.00 86.94 94 ASN A N 1
ATOM 674 C CA . ASN A 1 94 ? 3.620 -9.607 -12.126 1.00 86.94 94 ASN A CA 1
ATOM 675 C C . ASN A 1 94 ? 4.886 -8.749 -12.223 1.00 86.94 94 ASN A C 1
ATOM 677 O O . ASN A 1 94 ? 5.146 -7.889 -11.378 1.00 86.94 94 ASN A O 1
ATOM 681 N N . ASP A 1 95 ? 5.669 -8.970 -13.275 1.00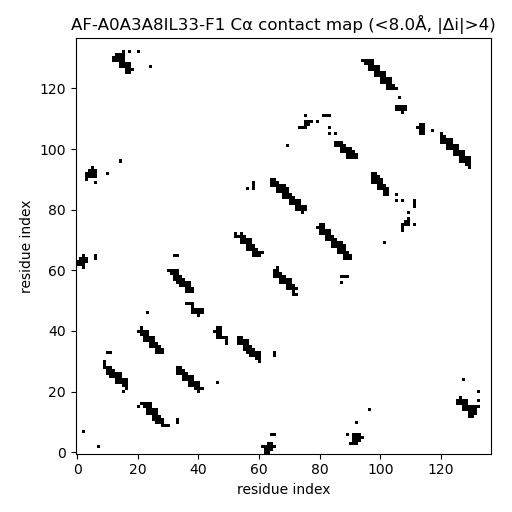 86.19 95 ASP A N 1
ATOM 682 C CA . ASP A 1 95 ? 6.918 -8.237 -13.496 1.00 86.19 95 ASP A CA 1
ATOM 683 C C . ASP A 1 95 ? 6.703 -6.725 -13.665 1.00 86.19 95 ASP A C 1
ATOM 685 O O . ASP A 1 95 ? 7.610 -5.941 -13.399 1.00 86.19 95 ASP A O 1
ATOM 689 N N . ALA A 1 96 ? 5.503 -6.297 -14.071 1.00 88.31 96 ALA A N 1
ATOM 690 C CA . ALA A 1 96 ? 5.159 -4.887 -14.208 1.00 88.31 96 ALA A CA 1
ATOM 691 C C . ALA A 1 96 ? 4.705 -4.247 -12.886 1.00 88.31 96 ALA A C 1
ATOM 693 O O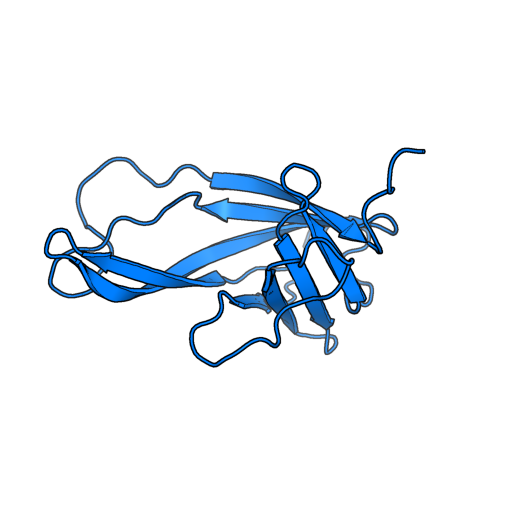 . ALA A 1 96 ? 4.753 -3.022 -12.770 1.00 88.31 96 ALA A O 1
ATOM 694 N N . GLY A 1 97 ? 4.262 -5.022 -11.888 1.00 93.06 97 GLY A N 1
ATOM 695 C CA . GLY A 1 97 ? 3.663 -4.442 -10.692 1.00 93.06 97 GLY A CA 1
ATOM 696 C C . GLY A 1 97 ? 2.793 -5.352 -9.829 1.00 93.06 97 GLY A C 1
ATOM 697 O O . GLY A 1 97 ? 2.748 -6.573 -9.977 1.00 93.06 97 GLY A O 1
ATOM 698 N N . LEU A 1 98 ? 2.073 -4.707 -8.913 1.00 94.38 98 LEU A N 1
ATOM 699 C CA . LEU A 1 98 ? 1.122 -5.308 -7.982 1.00 94.38 98 LEU A CA 1
ATOM 700 C C . LEU A 1 98 ? -0.268 -4.725 -8.223 1.00 94.38 98 LEU A C 1
ATOM 702 O O . LEU A 1 98 ? -0.418 -3.524 -8.419 1.00 94.38 98 LEU A O 1
ATOM 706 N N . THR A 1 99 ? -1.304 -5.554 -8.150 1.00 94.94 99 THR A N 1
ATOM 707 C CA . THR A 1 99 ? -2.686 -5.074 -8.031 1.00 94.94 99 THR A CA 1
ATOM 708 C C . THR A 1 99 ? -3.188 -5.392 -6.637 1.00 94.94 99 THR A C 1
ATOM 710 O O . THR A 1 99 ? -3.289 -6.560 -6.257 1.00 94.94 99 THR A O 1
ATOM 713 N N . LEU A 1 100 ? -3.494 -4.350 -5.871 1.00 94.75 100 LEU A N 1
ATOM 714 C CA . LEU A 1 100 ? -4.038 -4.458 -4.524 1.00 94.75 100 LEU A CA 1
ATOM 715 C C . LEU A 1 100 ? -5.544 -4.252 -4.554 1.00 94.75 100 LEU A C 1
ATOM 717 O O . LEU A 1 100 ? -6.020 -3.333 -5.207 1.00 94.75 100 LEU A O 1
ATOM 721 N N . ARG A 1 101 ? -6.297 -5.045 -3.798 1.00 93.94 101 ARG A N 1
ATOM 722 C CA . ARG A 1 101 ? -7.716 -4.809 -3.538 1.00 93.94 101 ARG A CA 1
ATOM 723 C C . ARG A 1 101 ? -7.892 -4.374 -2.092 1.00 93.94 101 ARG A C 1
ATOM 725 O O . ARG A 1 101 ? -7.766 -5.186 -1.175 1.00 93.94 101 ARG A O 1
ATOM 732 N N . ALA A 1 102 ? -8.212 -3.103 -1.888 1.00 91.00 102 ALA A N 1
ATOM 733 C CA . ALA A 1 102 ? -8.328 -2.485 -0.568 1.00 91.00 102 ALA A CA 1
ATOM 734 C C . ALA A 1 102 ? -9.679 -1.784 -0.407 1.00 91.00 102 ALA A C 1
ATOM 736 O O . ALA A 1 102 ? -10.296 -1.379 -1.392 1.00 91.00 102 ALA A O 1
ATOM 737 N N . ALA A 1 103 ? -10.155 -1.628 0.827 1.00 84.69 103 ALA A N 1
ATOM 738 C CA . ALA A 1 103 ? -11.270 -0.721 1.098 1.00 84.69 103 ALA A CA 1
ATOM 739 C C . ALA A 1 103 ? -10.880 0.733 0.767 1.00 84.69 103 ALA A C 1
ATOM 741 O O . ALA A 1 103 ? -9.781 1.175 1.087 1.00 84.69 103 ALA A O 1
ATOM 742 N N . SER A 1 104 ? -11.791 1.478 0.140 1.00 73.00 104 SER A N 1
ATOM 743 C CA . SER A 1 104 ? -11.563 2.884 -0.252 1.00 73.00 104 SER A CA 1
ATOM 744 C C . SER A 1 104 ? -11.623 3.837 0.947 1.00 73.00 104 SER A C 1
ATOM 746 O O . SER A 1 104 ? -11.040 4.918 0.932 1.00 73.00 104 SER A O 1
ATOM 748 N N . SER A 1 105 ? -12.379 3.447 1.971 1.00 69.75 105 SER A N 1
ATOM 749 C CA . SER A 1 105 ? -12.570 4.170 3.222 1.00 69.75 105 SER A CA 1
ATOM 750 C C . SER A 1 105 ? -13.099 3.215 4.294 1.00 69.75 105 SER A C 1
ATOM 752 O O . SER A 1 105 ? -13.712 2.196 3.977 1.00 69.75 105 SER A O 1
ATOM 754 N N . THR A 1 106 ? -12.881 3.566 5.560 1.00 74.56 106 THR A N 1
ATOM 755 C CA . THR A 1 106 ? -13.509 2.936 6.727 1.00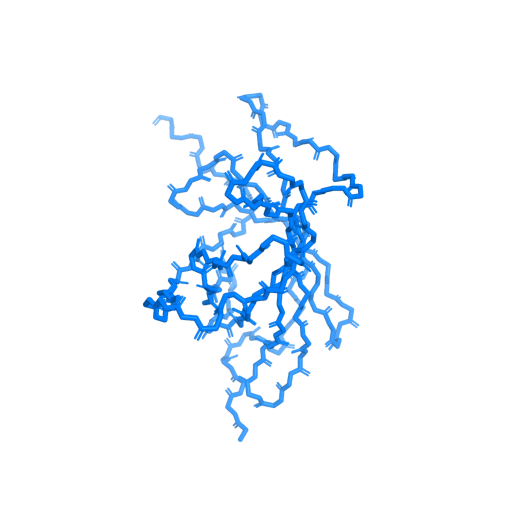 74.56 106 THR A CA 1
ATOM 756 C C . THR A 1 106 ? -14.165 4.040 7.541 1.00 74.56 106 THR A C 1
ATOM 758 O O . THR A 1 106 ? -13.529 5.052 7.833 1.00 74.56 106 THR A O 1
ATOM 761 N N . ALA A 1 107 ? -15.434 3.859 7.898 1.00 79.19 107 ALA A N 1
ATOM 762 C CA . ALA A 1 107 ? -16.094 4.726 8.862 1.00 79.19 107 ALA A CA 1
ATOM 763 C C . ALA A 1 107 ? -15.663 4.325 10.280 1.00 79.19 107 ALA A C 1
ATOM 765 O O . ALA A 1 107 ? -15.627 3.137 10.604 1.00 79.19 107 ALA A O 1
ATOM 766 N N . ILE A 1 108 ? -15.349 5.316 11.107 1.00 86.12 108 ILE A N 1
ATOM 767 C CA . ILE A 1 108 ? -14.971 5.159 12.515 1.00 86.12 108 ILE A CA 1
ATOM 768 C C . ILE A 1 108 ? -15.884 6.011 13.389 1.00 86.12 108 ILE A C 1
ATOM 770 O O . ILE A 1 108 ? -16.279 7.109 12.993 1.00 86.12 108 ILE A O 1
ATOM 774 N N . ASP A 1 109 ? -16.231 5.492 14.560 1.00 87.50 109 ASP A N 1
ATOM 775 C CA . ASP A 1 109 ? -16.991 6.217 15.573 1.00 87.50 109 ASP A CA 1
ATOM 776 C C . ASP A 1 109 ? -16.085 7.054 16.495 1.00 87.50 109 ASP A C 1
ATOM 778 O O . ASP A 1 109 ? -14.858 7.055 16.380 1.00 87.50 109 ASP A O 1
ATOM 782 N N . GLU A 1 110 ? -16.697 7.778 17.434 1.00 88.81 110 GLU A N 1
ATOM 783 C CA . GLU A 1 110 ? -15.983 8.621 18.406 1.00 88.81 110 GLU A CA 1
ATOM 784 C C . GLU A 1 110 ? -15.131 7.823 19.413 1.00 88.81 110 GLU A C 1
ATOM 786 O O . GLU A 1 110 ? -14.339 8.407 20.148 1.00 88.81 110 GLU A O 1
ATOM 791 N N . GLY A 1 111 ? -15.270 6.495 19.452 1.00 89.88 111 GLY A N 1
ATOM 792 C CA . GLY A 1 111 ? -14.438 5.583 20.237 1.00 89.88 111 GLY A CA 1
ATOM 793 C C . GLY A 1 111 ? -13.272 4.982 19.447 1.00 89.88 111 GLY A C 1
ATOM 794 O O . GLY A 1 111 ? -12.654 4.027 19.922 1.00 89.88 111 GLY A O 1
ATOM 795 N N . CYS A 1 112 ? -12.979 5.493 18.244 1.00 88.12 112 CYS A N 1
ATOM 796 C CA . CYS A 1 112 ? -12.014 4.910 17.309 1.00 88.12 112 CYS A CA 1
ATOM 797 C C . CYS A 1 112 ? -12.317 3.438 16.975 1.00 88.12 112 CYS A C 1
ATOM 799 O O . CYS A 1 112 ? -11.398 2.648 16.744 1.00 88.12 112 CYS A O 1
ATOM 801 N N . GLN A 1 113 ? -13.591 3.040 16.977 1.00 87.31 113 GLN A N 1
ATOM 802 C CA . GLN A 1 113 ? -14.019 1.711 16.547 1.00 87.31 113 GLN A CA 1
ATOM 803 C C . GLN A 1 113 ? -14.609 1.781 15.136 1.00 87.31 113 GLN A C 1
ATOM 805 O O . GLN A 1 113 ? -15.192 2.805 14.768 1.00 87.31 113 GLN A O 1
ATOM 810 N N . PRO A 1 114 ? -14.489 0.713 14.324 1.00 82.62 114 PRO A N 1
ATOM 811 C CA . PRO A 1 114 ? -15.201 0.633 13.056 1.00 82.62 114 PRO A CA 1
ATOM 812 C C . PRO A 1 114 ? -16.695 0.877 13.275 1.00 82.62 114 PRO A C 1
ATOM 814 O O . PRO A 1 114 ? -17.316 0.246 14.134 1.00 82.62 114 PRO A O 1
ATOM 817 N N . ALA A 1 115 ? -17.278 1.784 12.495 1.00 79.56 115 ALA A N 1
ATOM 818 C CA . ALA A 1 115 ? -18.688 2.104 12.621 1.00 79.56 115 ALA A CA 1
ATOM 819 C C . ALA A 1 115 ? -19.533 0.846 12.362 1.00 79.56 115 ALA A C 1
ATOM 821 O O . ALA A 1 115 ? -19.426 0.196 11.323 1.00 79.56 115 ALA A O 1
ATOM 822 N N . THR A 1 116 ? -20.404 0.511 13.311 1.00 74.69 116 THR A N 1
ATOM 823 C CA . THR A 1 116 ? -21.298 -0.660 13.243 1.00 74.69 116 THR A CA 1
ATOM 824 C C . THR A 1 116 ? -22.535 -0.426 12.375 1.00 74.69 116 THR A C 1
ATOM 826 O O . THR A 1 116 ? -23.317 -1.348 12.149 1.00 74.69 116 THR A O 1
ATOM 829 N N . SER A 1 117 ? -22.724 0.795 11.870 1.00 70.75 117 SER A N 1
ATOM 830 C CA . SER A 1 117 ? -23.824 1.167 10.984 1.00 70.75 117 SER A CA 1
ATOM 831 C C . SER A 1 117 ? -23.318 2.014 9.819 1.00 70.75 117 SER A C 1
ATOM 833 O O . SER A 1 117 ? -22.385 2.800 9.973 1.00 70.75 117 SER A O 1
ATOM 835 N N . GLY A 1 118 ? -23.936 1.839 8.650 1.00 68.69 118 GLY A N 1
ATOM 836 C CA . GLY A 1 118 ? -23.550 2.512 7.411 1.00 68.69 118 GLY A CA 1
ATOM 837 C C . GLY A 1 118 ? -23.374 1.538 6.242 1.00 68.69 118 GLY A C 1
ATOM 838 O O . GLY A 1 118 ? -23.508 0.324 6.415 1.00 68.69 118 GLY A O 1
ATOM 839 N N . PRO A 1 119 ? -23.123 2.057 5.029 1.00 69.75 119 PRO A N 1
ATOM 840 C CA . PRO A 1 119 ? -22.828 1.222 3.875 1.00 69.75 119 PRO A CA 1
ATOM 841 C C . PRO A 1 119 ? -21.513 0.464 4.084 1.00 69.75 119 PRO A C 1
ATOM 843 O O . PRO A 1 119 ? -20.549 1.007 4.625 1.00 69.75 119 PRO A O 1
ATOM 846 N N . ALA A 1 120 ? -21.469 -0.787 3.622 1.00 71.94 120 ALA A N 1
ATOM 847 C CA . ALA A 1 120 ? -20.233 -1.556 3.611 1.00 71.94 120 ALA A CA 1
ATOM 848 C C . ALA A 1 120 ? -19.162 -0.820 2.782 1.00 71.94 120 ALA A C 1
ATOM 850 O O . ALA A 1 120 ? -19.489 -0.243 1.737 1.00 71.94 120 ALA A O 1
ATOM 851 N N . PRO A 1 121 ? -17.892 -0.839 3.215 1.00 73.94 121 PRO A N 1
ATOM 852 C CA . PRO A 1 121 ? -16.834 -0.149 2.503 1.00 73.94 121 PRO A CA 1
ATOM 853 C C . PRO A 1 121 ? -16.649 -0.753 1.110 1.00 73.94 121 PRO A C 1
ATOM 855 O O . PRO A 1 121 ? -16.490 -1.965 0.943 1.00 73.94 121 PRO A O 1
ATOM 858 N N . VAL A 1 122 ? -16.660 0.108 0.093 1.00 82.94 122 VAL A N 1
ATOM 859 C CA . VAL A 1 122 ? -16.393 -0.306 -1.286 1.00 82.94 122 VAL A CA 1
ATOM 860 C C . VAL A 1 122 ? -14.921 -0.679 -1.394 1.00 82.94 122 VAL A C 1
ATOM 862 O O . VAL A 1 122 ? -14.046 0.118 -1.040 1.00 82.94 122 VAL A O 1
ATOM 865 N N . ARG A 1 123 ? -14.645 -1.883 -1.898 1.00 87.50 123 ARG A N 1
ATOM 866 C CA . ARG A 1 123 ? -13.284 -2.332 -2.192 1.00 87.50 123 ARG A CA 1
ATOM 867 C C . ARG A 1 123 ? -12.922 -1.963 -3.624 1.00 87.50 123 ARG A C 1
ATOM 869 O O . ARG A 1 123 ? -13.698 -2.228 -4.538 1.00 87.50 123 ARG A O 1
ATOM 876 N N . GLN A 1 124 ? -11.761 -1.353 -3.798 1.00 91.00 124 GLN A N 1
ATOM 877 C CA . GLN A 1 124 ? -11.239 -0.913 -5.085 1.00 91.00 124 GLN A CA 1
ATOM 878 C C . GLN A 1 124 ? -9.913 -1.594 -5.382 1.00 91.00 124 GLN A C 1
ATOM 880 O O . GLN A 1 124 ? -9.130 -1.884 -4.475 1.00 91.00 124 GLN A O 1
ATOM 885 N N . GLU A 1 125 ? -9.684 -1.836 -6.669 1.00 94.19 125 GLU A N 1
ATOM 886 C CA . GLU A 1 125 ? -8.404 -2.307 -7.172 1.00 94.19 125 GLU A CA 1
ATOM 887 C C . GLU A 1 125 ? -7.486 -1.118 -7.462 1.00 94.19 125 GLU A C 1
ATOM 889 O O . GLU A 1 125 ? -7.859 -0.154 -8.132 1.00 94.19 125 GLU A O 1
ATOM 894 N N . GLN A 1 126 ? -6.278 -1.197 -6.925 1.00 93.12 126 GLN A N 1
ATOM 895 C CA . GLN A 1 126 ? -5.218 -0.213 -7.044 1.00 93.12 126 GLN A CA 1
ATOM 896 C C . GLN A 1 126 ? -4.047 -0.881 -7.749 1.00 93.12 126 GLN A C 1
ATOM 898 O O . GLN A 1 126 ? -3.465 -1.838 -7.237 1.00 93.12 126 GLN A O 1
ATOM 903 N N . VAL A 1 127 ? -3.716 -0.383 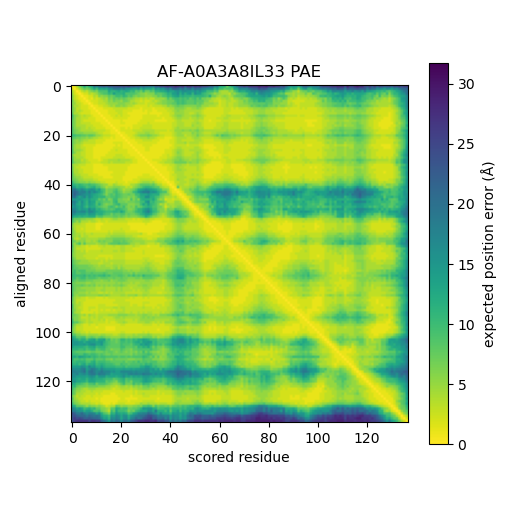-8.937 1.00 95.25 127 VAL A N 1
ATOM 904 C CA . VAL A 1 127 ? -2.583 -0.880 -9.718 1.00 95.25 127 VAL A CA 1
ATOM 905 C C . VAL A 1 127 ? -1.345 -0.082 -9.333 1.00 95.25 127 VAL A C 1
ATOM 907 O O . VAL A 1 127 ? -1.303 1.140 -9.499 1.00 95.25 127 VAL A O 1
ATOM 910 N N . LEU A 1 128 ? -0.348 -0.786 -8.813 1.00 95.12 128 LEU A N 1
ATOM 911 C CA . LEU A 1 128 ? 0.965 -0.274 -8.456 1.00 95.12 128 LEU A CA 1
ATOM 912 C C . LEU A 1 128 ? 1.960 -0.760 -9.502 1.00 95.12 128 LEU A C 1
ATOM 914 O O . LEU A 1 128 ? 2.186 -1.961 -9.626 1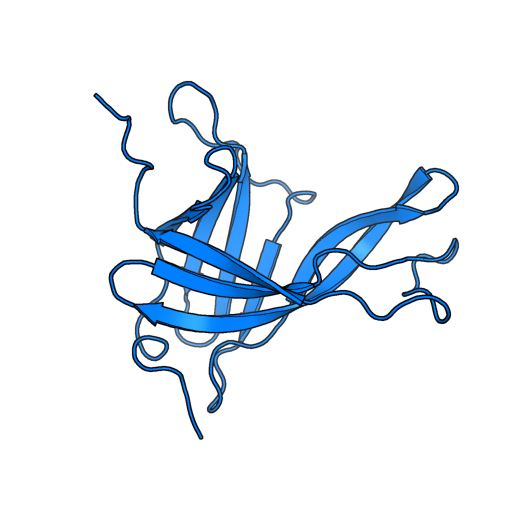.00 95.12 128 LEU A O 1
ATOM 918 N N . LEU A 1 129 ? 2.550 0.155 -10.257 1.00 94.38 129 LEU A N 1
ATOM 919 C CA . LEU A 1 129 ? 3.517 -0.176 -11.302 1.00 94.38 129 LEU A CA 1
ATOM 920 C C . LEU A 1 129 ? 4.935 -0.048 -10.748 1.00 94.38 129 LEU A C 1
ATOM 922 O O . LEU A 1 129 ? 5.212 0.885 -9.994 1.00 94.38 129 LEU A O 1
ATOM 926 N N . ARG A 1 130 ? 5.825 -0.980 -11.097 1.00 92.25 130 ARG A N 1
ATOM 927 C CA . ARG A 1 130 ? 7.234 -0.940 -10.678 1.00 92.25 130 ARG A CA 1
ATOM 928 C C . ARG A 1 130 ? 7.971 0.226 -11.339 1.00 92.25 130 ARG A C 1
ATOM 930 O O . ARG A 1 130 ? 7.765 0.513 -12.515 1.00 92.25 130 ARG A O 1
ATOM 937 N N . GLY A 1 131 ? 8.894 0.834 -10.595 1.00 81.44 131 GLY A N 1
ATOM 938 C CA . GLY A 1 131 ? 9.826 1.842 -11.105 1.00 81.44 131 GLY A CA 1
ATOM 939 C C . GLY A 1 131 ? 9.368 3.289 -10.903 1.00 81.44 131 GLY A C 1
ATOM 940 O O . GLY A 1 131 ? 8.746 3.641 -9.897 1.00 81.44 131 GLY A O 1
ATOM 941 N N . VAL A 1 132 ? 9.735 4.159 -11.845 1.00 69.69 132 VAL A N 1
ATOM 942 C CA . VAL A 1 132 ? 9.332 5.574 -11.876 1.00 69.69 132 VAL A CA 1
ATOM 943 C C . VAL A 1 132 ? 8.182 5.772 -12.874 1.00 69.69 132 VAL A C 1
ATOM 945 O O . VAL A 1 132 ? 8.150 5.056 -13.871 1.00 69.69 132 VAL A O 1
ATOM 948 N N . PRO A 1 133 ? 7.235 6.703 -12.634 1.00 63.88 133 PRO A N 1
ATOM 949 C CA . PRO A 1 133 ? 6.214 7.045 -13.601 1.00 63.88 133 PRO A CA 1
ATOM 950 C C . PRO A 1 133 ? 6.938 7.551 -14.835 1.00 63.88 133 PRO A C 1
ATOM 952 O O . PRO A 1 133 ? 7.900 8.313 -14.701 1.00 63.88 133 PRO A O 1
ATOM 955 N N . ASP A 1 134 ? 6.477 7.145 -16.013 1.00 60.66 134 ASP A N 1
ATOM 956 C CA . ASP A 1 134 ? 6.963 7.739 -17.246 1.00 60.66 13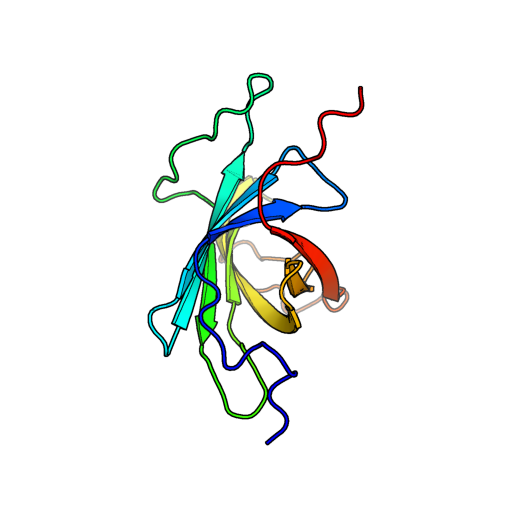4 ASP A CA 1
ATOM 957 C C . ASP A 1 134 ? 6.748 9.251 -17.160 1.00 60.66 134 ASP A C 1
ATOM 959 O O . ASP A 1 134 ? 5.618 9.752 -17.127 1.00 60.66 134 ASP A O 1
ATOM 963 N N . SER A 1 135 ? 7.855 9.984 -17.084 1.00 50.84 135 SER A N 1
ATOM 964 C CA . SER A 1 135 ? 7.893 11.418 -17.317 1.00 50.84 135 SER A CA 1
ATOM 965 C C . SER A 1 135 ? 7.552 11.596 -18.789 1.00 50.84 135 SER A C 1
ATOM 967 O O . SER A 1 135 ? 8.460 11.585 -19.613 1.00 50.84 135 SER A O 1
ATOM 969 N N . GLY A 1 136 ? 6.262 11.626 -19.135 1.00 45.47 136 GLY A N 1
ATOM 970 C CA . GLY A 1 136 ? 5.814 11.787 -20.516 1.00 45.47 136 GLY A CA 1
ATOM 971 C C . GLY A 1 136 ? 6.592 12.923 -21.177 1.00 45.47 136 GLY A C 1
ATOM 972 O O . GLY A 1 136 ? 6.441 14.079 -20.779 1.00 45.47 136 GLY A O 1
ATOM 973 N N . VAL A 1 137 ? 7.483 12.560 -22.102 1.00 38.03 137 VAL A N 1
ATOM 974 C CA . VAL A 1 137 ? 8.234 13.489 -22.953 1.00 38.03 137 VAL A CA 1
ATOM 975 C C . VAL A 1 137 ? 7.362 13.977 -24.096 1.00 38.03 137 VAL A C 1
ATOM 977 O O . VAL A 1 137 ? 6.534 13.178 -24.592 1.00 38.03 137 VAL A O 1
#

Solvent-accessible surface area (backbone atoms only — not comparable to full-atom values): 7608 Å² total; per-residue (Å²): 122,59,49,36,69,56,59,86,53,81,68,50,49,49,24,26,34,73,91,44,74,56,33,32,32,50,28,46,41,79,86,51,40,41,37,30,44,46,29,48,40,44,98,87,73,48,66,55,80,79,56,97,76,44,38,34,34,45,24,36,62,47,60,67,19,34,44,38,30,37,38,37,71,43,61,23,92,89,63,50,80,27,77,39,75,42,62,25,32,46,74,37,27,50,96,62,29,40,30,34,41,28,49,78,57,80,63,47,36,92,82,56,39,74,46,93,71,77,82,81,61,57,68,44,80,45,49,29,34,54,57,73,77,80,76,83,125

Organism: NCBI:txid2316733

Nearest PDB structures (foldseek):
  7evp-assembly1_B  TM=1.990E-01  e=2.303E+00  Staphylococcus aureus
  6e8d-assembly2_D  TM=2.453E-01  e=3.655E+00  Bacillus subtilis

pLDDT: mean 85.34, std 10.91, range [38.03, 96.69]